Protein AF-A0A1J3DS48-F1 (afdb_monomer_lite)

Secondary structure (DSSP, 8-state):
-----------------EEEEEESPPP-B-HHHHHHHHH-TTEEEEEEEETT--GGG-S-SS-B--SEEEEE-GGG-SS--

pLDDT: mean 87.46, std 18.29, range [40.03, 98.5]

InterPro domains:
  IPR002921 Fungal lipase-type domain [PF01764] (13-61)
  IPR029058 Alpha/Beta hydrolase fold [G3DSA:3.40.50.1820] (3-81)
  IPR029058 Alpha/Beta hydrolase fold [SSF53474] (13-75)
  IPR033556 Phospholipase A1-II [PTHR31828] (12-81)

Sequence (81 aa):
HGRKSKMNTGLQKNQVPITVFAFGCPRIGDQDFRKIVESLKSLNILRIVNVPDVAPHYPLLLYDEVGEVLQINTLNSTYLK

Structure (mmCIF, N/CA/C/O backbone):
data_AF-A0A1J3DS48-F1
#
_entry.id   AF-A0A1J3DS48-F1
#
loop_
_atom_site.group_PDB
_atom_site.id
_atom_site.type_symbol
_atom_site.label_atom_id
_atom_site.label_alt_id
_atom_site.label_comp_id
_atom_site.label_asym_id
_atom_site.label_entity_id
_atom_site.label_seq_id
_atom_site.pdbx_PDB_ins_code
_atom_site.Cartn_x
_atom_site.Cartn_y
_atom_site.Cartn_z
_atom_site.occupancy
_atom_site.B_iso_or_equiv
_atom_site.auth_seq_id
_atom_site.auth_comp_id
_atom_site.auth_asym_id
_atom_site.auth_atom_id
_atom_site.pdbx_PDB_model_num
ATOM 1 N N . HIS A 1 1 ? -31.905 1.964 51.374 1.00 40.03 1 HIS A N 1
ATOM 2 C CA . HIS A 1 1 ? -31.880 2.975 50.295 1.00 40.03 1 HIS A CA 1
ATOM 3 C C . HIS A 1 1 ? -30.433 3.277 49.908 1.00 40.03 1 HIS A C 1
ATOM 5 O O . HIS A 1 1 ? -29.829 4.200 50.436 1.00 40.03 1 HIS A O 1
ATOM 11 N N . GLY A 1 2 ? -29.839 2.424 49.064 1.00 40.12 2 GLY A N 1
ATOM 12 C CA . GLY A 1 2 ? -28.429 2.514 48.674 1.00 40.12 2 GLY A CA 1
ATOM 13 C C . GLY A 1 2 ? -28.208 3.551 47.575 1.00 40.12 2 GLY A C 1
ATOM 14 O O . GLY A 1 2 ? -28.771 3.440 46.487 1.00 40.12 2 GLY A O 1
ATOM 15 N N . ARG A 1 3 ? -27.381 4.557 47.862 1.00 45.84 3 ARG A N 1
ATOM 16 C CA . ARG A 1 3 ? -26.929 5.576 46.909 1.00 45.84 3 ARG A CA 1
ATOM 17 C C . ARG A 1 3 ? -25.956 4.912 45.927 1.00 45.84 3 ARG A C 1
ATOM 19 O O . ARG A 1 3 ? -24.804 4.669 46.271 1.00 45.84 3 ARG A O 1
ATOM 26 N N . LYS A 1 4 ? -26.408 4.585 44.712 1.00 44.75 4 LYS A N 1
ATOM 27 C CA . LYS A 1 4 ? -25.493 4.195 43.630 1.00 44.75 4 LYS A CA 1
ATOM 28 C C . LYS A 1 4 ? -24.787 5.452 43.122 1.00 44.75 4 LYS A C 1
ATOM 30 O O . LYS A 1 4 ? -25.414 6.325 42.528 1.00 44.75 4 LYS A O 1
ATOM 35 N N . SER A 1 5 ? -23.488 5.540 43.395 1.00 45.22 5 SER A N 1
ATOM 36 C CA . SER A 1 5 ? -22.575 6.497 42.771 1.00 45.22 5 SER A CA 1
ATOM 37 C C . SER A 1 5 ? -22.599 6.290 41.252 1.00 45.22 5 SER A C 1
ATOM 39 O O . SER A 1 5 ? -22.216 5.228 40.760 1.00 45.22 5 SER A O 1
ATOM 41 N N . LYS A 1 6 ? -23.093 7.284 40.504 1.00 48.78 6 LYS A N 1
ATOM 42 C CA . LYS A 1 6 ? -22.854 7.387 39.061 1.00 48.78 6 LYS A CA 1
ATOM 43 C C . LYS A 1 6 ? -21.382 7.752 38.886 1.00 48.78 6 LYS A C 1
ATOM 45 O O . LYS A 1 6 ? -21.004 8.898 39.116 1.00 48.78 6 LYS A O 1
ATOM 50 N N . MET A 1 7 ? -20.560 6.788 38.477 1.00 44.59 7 MET A N 1
ATOM 51 C CA . MET A 1 7 ? -19.242 7.103 37.938 1.00 44.59 7 MET A CA 1
ATOM 52 C C . MET A 1 7 ? -19.440 7.834 36.611 1.00 44.59 7 MET A C 1
ATOM 54 O O . MET A 1 7 ? -19.807 7.234 35.604 1.00 44.59 7 MET A O 1
ATOM 58 N N . ASN A 1 8 ? -19.232 9.148 36.627 1.00 45.91 8 ASN A N 1
ATOM 59 C CA . ASN A 1 8 ? -19.087 9.942 35.418 1.00 45.91 8 ASN A CA 1
ATOM 60 C C . ASN A 1 8 ? -17.736 9.586 34.789 1.00 45.91 8 ASN A C 1
ATOM 62 O O . ASN A 1 8 ? -16.719 10.198 35.109 1.00 45.91 8 ASN A O 1
ATOM 66 N N . THR A 1 9 ? -17.701 8.606 33.888 1.00 47.97 9 THR A N 1
ATOM 67 C CA . THR A 1 9 ? -16.554 8.398 32.991 1.00 47.97 9 THR A CA 1
ATOM 68 C C . THR A 1 9 ? -16.600 9.450 31.882 1.00 47.97 9 THR A C 1
ATOM 70 O O . THR A 1 9 ? -16.820 9.155 30.711 1.00 47.97 9 THR A O 1
ATOM 73 N N . GLY A 1 10 ? -16.459 10.714 32.284 1.00 42.59 10 GLY A N 1
ATOM 74 C CA . GLY A 1 10 ? -16.366 11.884 31.419 1.00 42.59 10 GLY A CA 1
ATOM 75 C C . GLY A 1 10 ? -14.959 12.042 30.859 1.00 42.59 10 GLY A C 1
ATOM 76 O O . GLY A 1 10 ? -14.305 13.044 31.100 1.00 42.59 10 GLY A O 1
ATOM 77 N N . LEU A 1 11 ? -14.499 11.040 30.121 1.00 49.81 11 LEU A N 1
ATOM 78 C CA . LEU A 1 11 ? -13.487 11.206 29.089 1.00 49.81 11 LEU A CA 1
ATOM 79 C C . LEU A 1 11 ? -14.064 10.490 27.877 1.00 49.81 11 LEU A C 1
ATOM 81 O O . LEU A 1 11 ? -13.846 9.296 27.678 1.00 49.81 11 LEU A O 1
ATOM 85 N N . GLN A 1 12 ? -14.858 11.219 27.091 1.00 56.72 12 GLN A N 1
ATOM 86 C CA . GLN A 1 12 ? -15.006 10.898 25.676 1.00 56.72 12 GLN A CA 1
ATOM 87 C C . GLN A 1 12 ? -13.570 10.744 25.163 1.00 56.72 12 GLN A C 1
ATOM 89 O O . GLN A 1 12 ? -12.828 11.726 25.117 1.00 56.72 12 GLN A O 1
ATOM 94 N N . LYS A 1 13 ? -13.121 9.510 24.905 1.00 61.12 13 LYS A N 1
ATOM 95 C CA . LYS A 1 13 ? -11.855 9.277 24.210 1.00 61.12 13 LYS A CA 1
ATOM 96 C C . LYS A 1 13 ? -12.054 9.893 22.832 1.00 61.12 13 LYS A C 1
ATOM 98 O O . LYS A 1 13 ? -12.567 9.222 21.943 1.00 61.12 13 LYS A O 1
ATOM 103 N N . ASN A 1 14 ? -11.699 11.164 22.665 1.00 68.44 14 ASN A N 1
ATOM 104 C CA . ASN A 1 14 ? -11.522 11.735 21.343 1.00 68.44 14 ASN A CA 1
ATOM 105 C C . ASN A 1 14 ? -10.436 10.880 20.692 1.00 68.44 14 ASN A C 1
ATOM 107 O O . ASN A 1 14 ? -9.263 10.972 21.054 1.00 68.44 14 ASN A O 1
ATOM 111 N N . GLN A 1 15 ? -10.848 9.946 19.837 1.00 77.69 15 GLN A N 1
ATOM 112 C CA . GLN A 1 15 ? -9.917 9.093 19.122 1.00 77.69 15 GLN A CA 1
ATOM 113 C C . GLN A 1 15 ? -9.112 10.006 18.200 1.00 77.69 15 GLN A C 1
ATOM 115 O O . GLN A 1 15 ? -9.672 10.659 17.322 1.00 77.69 15 GLN A O 1
ATOM 120 N N . VAL A 1 16 ? -7.808 10.099 18.451 1.00 89.69 16 VAL A N 1
ATOM 121 C CA . VAL A 1 16 ? -6.893 10.855 17.596 1.00 89.69 16 VAL A CA 1
ATOM 122 C C . VAL A 1 16 ? -6.811 10.121 16.255 1.00 89.69 16 VAL A C 1
ATOM 124 O O . VAL A 1 16 ? -6.555 8.912 16.265 1.00 89.69 16 VAL A O 1
ATOM 127 N N . PRO A 1 17 ? -7.046 10.795 15.116 1.00 93.94 17 PRO A N 1
ATOM 128 C CA . PRO A 1 17 ? -6.856 10.170 13.818 1.00 93.94 17 PRO A CA 1
ATOM 129 C C . PRO A 1 17 ? -5.373 9.841 13.621 1.00 93.94 17 PRO A C 1
ATOM 131 O O . PRO A 1 17 ? -4.502 10.685 13.827 1.00 93.94 17 PRO A O 1
ATOM 134 N N . ILE A 1 18 ? -5.094 8.605 13.227 1.00 96.06 18 ILE A N 1
ATOM 135 C CA . ILE A 1 18 ? -3.764 8.095 12.901 1.00 96.06 18 ILE A CA 1
ATOM 136 C C . ILE A 1 18 ? -3.774 7.768 11.414 1.00 96.06 18 ILE A C 1
ATOM 138 O O . ILE A 1 18 ? -4.675 7.078 10.941 1.00 96.06 18 ILE A O 1
ATOM 142 N N . THR A 1 19 ? -2.769 8.242 10.683 1.00 97.94 19 THR A N 1
ATOM 143 C CA . THR A 1 19 ? -2.639 7.974 9.249 1.00 97.94 19 THR A CA 1
ATOM 144 C C . THR A 1 19 ? -1.277 7.368 8.952 1.00 97.94 19 THR A C 1
ATOM 146 O O . THR A 1 19 ? -0.252 7.906 9.368 1.00 97.94 19 THR A O 1
ATOM 149 N N . VAL A 1 20 ? -1.270 6.259 8.217 1.00 98.06 20 VAL A N 1
ATOM 150 C CA . VAL A 1 20 ? -0.067 5.556 7.768 1.00 98.06 20 VAL A CA 1
ATOM 151 C C . VAL A 1 20 ? 0.096 5.753 6.265 1.00 98.06 20 VAL A C 1
ATOM 153 O O . VAL A 1 20 ? -0.815 5.446 5.500 1.00 98.06 20 VAL A O 1
ATOM 156 N N . PHE A 1 21 ? 1.275 6.214 5.848 1.00 98.31 21 PHE A N 1
ATOM 157 C CA . PHE A 1 21 ? 1.708 6.225 4.450 1.00 98.31 21 PHE A CA 1
ATOM 158 C C . PHE A 1 21 ? 2.755 5.129 4.263 1.00 98.31 21 PHE A C 1
ATOM 160 O O . PHE A 1 21 ? 3.887 5.260 4.726 1.00 98.31 21 PHE A O 1
ATOM 167 N N . ALA A 1 22 ? 2.361 4.025 3.635 1.00 97.31 22 ALA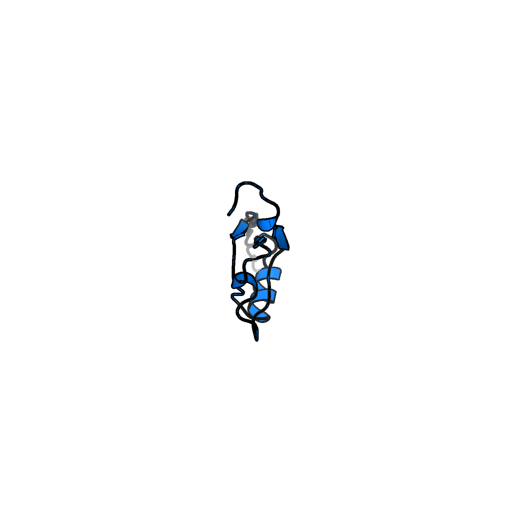 A N 1
ATOM 168 C CA . ALA A 1 22 ? 3.196 2.840 3.482 1.00 97.31 22 ALA A CA 1
ATOM 169 C C . ALA A 1 22 ? 3.704 2.731 2.039 1.00 97.31 22 ALA A C 1
ATOM 171 O O . ALA A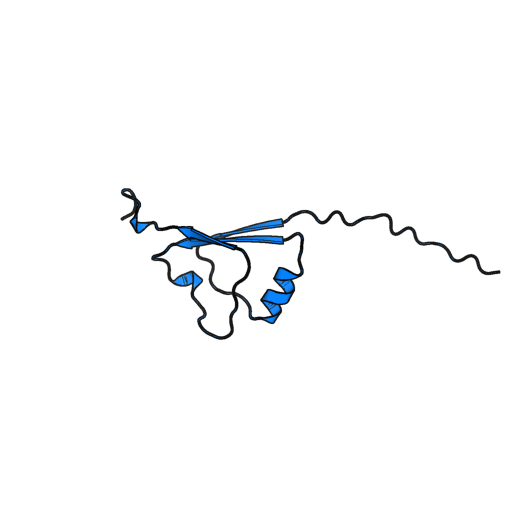 1 22 ? 2.900 2.681 1.117 1.00 97.31 22 ALA A O 1
ATOM 172 N N . PHE A 1 23 ? 5.019 2.661 1.833 1.00 97.38 23 PHE A N 1
ATOM 173 C CA . PHE A 1 23 ? 5.641 2.593 0.503 1.00 97.38 23 PHE A CA 1
ATOM 174 C C . PHE A 1 23 ? 6.194 1.193 0.247 1.00 97.38 23 PHE A C 1
ATOM 176 O O . PHE A 1 23 ? 6.890 0.664 1.111 1.00 97.38 23 PHE A O 1
ATOM 183 N N . GLY A 1 24 ? 5.885 0.591 -0.908 1.00 96.12 24 GLY A N 1
ATOM 184 C CA . GLY A 1 24 ? 6.410 -0.737 -1.279 1.00 96.12 24 GLY A CA 1
ATOM 185 C C . GLY A 1 24 ? 6.072 -1.834 -0.259 1.00 96.12 24 GLY A C 1
ATOM 186 O O . GLY A 1 24 ? 6.814 -2.798 -0.092 1.00 96.12 24 GLY A O 1
ATOM 187 N N . CYS A 1 25 ? 4.983 -1.650 0.494 1.00 96.12 25 CYS A N 1
ATOM 188 C CA . CYS A 1 25 ? 4.689 -2.450 1.675 1.00 96.12 25 CYS A CA 1
ATOM 189 C C . CYS A 1 25 ? 4.109 -3.825 1.288 1.00 96.12 25 CYS A C 1
ATOM 191 O O . CYS A 1 25 ? 3.029 -3.851 0.671 1.00 96.12 25 CYS A O 1
ATOM 193 N N . PRO A 1 26 ? 4.774 -4.940 1.662 1.00 95.81 26 PRO A N 1
ATOM 194 C CA . PRO A 1 26 ? 4.245 -6.288 1.473 1.00 95.81 26 PRO A CA 1
ATOM 195 C C . PRO A 1 26 ? 2.982 -6.512 2.315 1.00 95.81 26 PRO A C 1
ATOM 197 O O . PRO A 1 26 ? 2.631 -5.714 3.186 1.00 95.81 26 PRO A O 1
ATOM 200 N N . ARG A 1 27 ? 2.286 -7.620 2.069 1.00 95.62 27 ARG A N 1
ATOM 201 C CA . ARG A 1 27 ? 1.173 -8.077 2.905 1.00 95.62 27 ARG A CA 1
ATOM 202 C C . ARG A 1 27 ? 1.713 -8.596 4.241 1.00 95.62 27 ARG A C 1
ATOM 204 O O . ARG A 1 27 ? 2.738 -9.271 4.277 1.00 95.62 27 ARG A O 1
ATOM 211 N N . ILE A 1 28 ? 1.040 -8.265 5.343 1.00 92.94 28 ILE A N 1
ATOM 212 C CA . ILE A 1 28 ? 1.580 -8.477 6.704 1.00 92.94 28 ILE A CA 1
ATOM 213 C C . ILE A 1 28 ? 0.733 -9.443 7.532 1.00 92.94 28 ILE A C 1
ATOM 215 O O . ILE A 1 28 ? 1.286 -10.191 8.335 1.00 92.94 28 ILE A O 1
ATOM 219 N N . GLY A 1 29 ? -0.585 -9.449 7.349 1.00 94.88 29 GLY A N 1
ATOM 220 C CA . GLY A 1 29 ? -1.484 -10.273 8.150 1.00 94.88 29 GLY A CA 1
ATOM 221 C C . GLY A 1 29 ? -2.526 -11.001 7.321 1.00 94.88 29 GLY A C 1
ATOM 222 O O . GLY A 1 29 ? -2.644 -10.793 6.116 1.00 94.88 29 GLY A O 1
ATOM 223 N N . ASP A 1 30 ? -3.260 -11.872 7.995 1.00 96.62 30 ASP A N 1
ATOM 224 C CA . ASP A 1 30 ? -4.343 -12.675 7.445 1.00 96.62 30 ASP A CA 1
ATOM 225 C C . ASP A 1 30 ? -5.701 -11.942 7.523 1.00 96.62 30 ASP A C 1
ATOM 227 O O . ASP A 1 30 ? -5.788 -10.735 7.772 1.00 96.62 30 ASP A O 1
ATOM 231 N N . GLN A 1 31 ? -6.795 -12.678 7.313 1.00 96.44 31 GLN A N 1
ATOM 232 C CA . GLN A 1 31 ? -8.148 -12.126 7.399 1.00 96.44 31 GLN A CA 1
ATOM 233 C C . GLN A 1 31 ? -8.502 -11.597 8.796 1.00 96.44 31 GLN A C 1
ATOM 235 O O . GLN A 1 31 ? -9.284 -10.653 8.905 1.00 96.44 31 GLN A O 1
ATOM 240 N N . ASP A 1 32 ? -7.968 -12.183 9.869 1.00 97.50 32 ASP A N 1
ATOM 241 C CA . ASP A 1 32 ? -8.265 -11.724 11.227 1.00 97.50 32 ASP A CA 1
ATOM 242 C C . ASP A 1 32 ? -7.512 -10.431 11.540 1.00 97.50 32 ASP A C 1
ATOM 244 O O . ASP A 1 32 ? -8.090 -9.507 12.120 1.00 97.50 32 ASP A O 1
ATOM 248 N N . PHE A 1 33 ? -6.276 -10.300 11.049 1.00 97.06 33 PHE A N 1
ATOM 249 C CA . PHE A 1 33 ? -5.566 -9.023 11.050 1.00 97.06 33 PHE A CA 1
ATOM 250 C C . PHE A 1 33 ? -6.361 -7.930 10.326 1.00 97.06 33 PHE A C 1
ATOM 252 O O . PHE A 1 33 ? -6.555 -6.844 10.878 1.00 97.06 33 PHE A O 1
ATOM 259 N N . ARG A 1 34 ? -6.885 -8.223 9.129 1.00 97.19 34 ARG A N 1
ATOM 260 C CA . ARG A 1 34 ? -7.721 -7.276 8.380 1.00 97.19 34 ARG A CA 1
ATOM 261 C C . ARG A 1 34 ? -8.944 -6.829 9.176 1.00 97.19 34 ARG A C 1
ATOM 263 O O . ARG A 1 34 ? -9.164 -5.627 9.303 1.00 97.19 34 ARG A O 1
ATOM 270 N N . LYS A 1 35 ? -9.696 -7.765 9.765 1.00 97.62 35 LYS A N 1
ATOM 271 C CA . LYS A 1 35 ? -10.880 -7.443 10.588 1.00 97.62 35 LYS A CA 1
ATOM 272 C C . LYS A 1 35 ? -10.532 -6.506 11.744 1.00 97.62 35 LYS A C 1
ATOM 274 O O . LYS A 1 35 ? -11.286 -5.578 12.035 1.00 97.62 35 LYS A O 1
ATOM 279 N N . ILE A 1 36 ? -9.393 -6.733 12.405 1.00 97.44 36 ILE A N 1
ATOM 280 C CA . ILE A 1 36 ? -8.923 -5.869 13.494 1.00 97.44 36 ILE A CA 1
ATOM 281 C C . ILE A 1 36 ? -8.617 -4.470 12.956 1.00 97.44 36 ILE A C 1
ATOM 283 O O . ILE A 1 36 ? -9.119 -3.498 13.516 1.00 97.44 36 ILE A O 1
ATOM 287 N N . VAL A 1 37 ? -7.851 -4.356 11.868 1.00 96.62 37 VAL A N 1
ATOM 288 C CA . VAL A 1 37 ? -7.491 -3.062 11.265 1.00 96.62 37 VAL A CA 1
ATOM 289 C C . VAL A 1 37 ? -8.734 -2.288 10.822 1.00 96.62 37 VAL A C 1
ATOM 291 O O . VAL A 1 37 ? -8.873 -1.121 11.178 1.00 96.62 37 VAL A O 1
ATOM 294 N N . GLU A 1 38 ? -9.675 -2.935 10.133 1.00 95.31 38 GLU A N 1
ATOM 295 C CA . GLU A 1 38 ? -10.929 -2.316 9.678 1.00 95.31 38 GLU A CA 1
ATOM 296 C C . GLU A 1 38 ? -11.841 -1.886 10.845 1.00 95.31 38 GLU A C 1
ATOM 298 O O . GLU A 1 38 ? -12.634 -0.953 10.710 1.00 95.31 38 GLU A O 1
ATOM 303 N N . SER A 1 39 ? -11.715 -2.510 12.024 1.00 96.06 39 SER A N 1
ATOM 304 C CA . SER A 1 39 ? -12.459 -2.095 13.223 1.00 96.06 39 SER A CA 1
ATOM 305 C C . SER A 1 39 ? -11.935 -0.795 13.859 1.00 96.06 39 SER A C 1
ATOM 307 O O . SER A 1 39 ? -12.657 -0.133 14.617 1.00 96.06 39 SER A O 1
ATOM 309 N N . LEU A 1 40 ? -10.695 -0.392 13.551 1.00 95.38 40 LEU A N 1
ATOM 310 C CA . LEU A 1 40 ? -10.050 0.806 14.091 1.00 95.38 40 LEU A CA 1
ATOM 311 C C . LEU A 1 40 ? -10.482 2.058 13.312 1.00 95.38 40 LEU A C 1
ATOM 313 O O . LEU A 1 40 ? -9.759 2.565 12.464 1.00 95.38 40 LEU A O 1
ATOM 317 N N . LYS A 1 41 ? -11.647 2.619 13.655 1.00 91.31 41 LYS A N 1
ATOM 318 C CA . LYS A 1 41 ? -12.260 3.766 12.944 1.00 91.31 41 LYS A CA 1
ATOM 319 C C . LYS A 1 41 ? -11.397 5.028 12.815 1.00 91.31 41 LYS A C 1
ATOM 321 O O . LYS A 1 41 ? -11.681 5.866 11.968 1.00 91.31 41 LYS A O 1
ATOM 326 N N . SER A 1 42 ? -10.398 5.210 13.677 1.00 94.06 42 SER A N 1
ATOM 327 C CA . SER A 1 42 ? -9.491 6.362 13.637 1.00 94.06 42 SER A CA 1
ATOM 328 C C . SER A 1 42 ? -8.190 6.084 12.884 1.00 94.06 42 SER A C 1
ATOM 330 O O . SER A 1 42 ? -7.324 6.954 12.865 1.00 94.06 42 SER A O 1
ATOM 332 N N . LEU A 1 43 ? -8.020 4.892 12.306 1.00 96.19 43 LEU A N 1
ATOM 333 C CA . LEU A 1 43 ? -6.839 4.500 11.549 1.00 96.19 43 LEU A CA 1
ATOM 334 C C . LEU A 1 43 ? -7.117 4.609 10.048 1.00 96.19 43 LEU A C 1
ATOM 336 O O . LEU A 1 43 ? -8.020 3.969 9.523 1.00 96.19 43 LEU A O 1
ATOM 340 N N . ASN A 1 44 ? -6.295 5.390 9.359 1.00 97.12 44 ASN A N 1
ATOM 341 C CA . ASN A 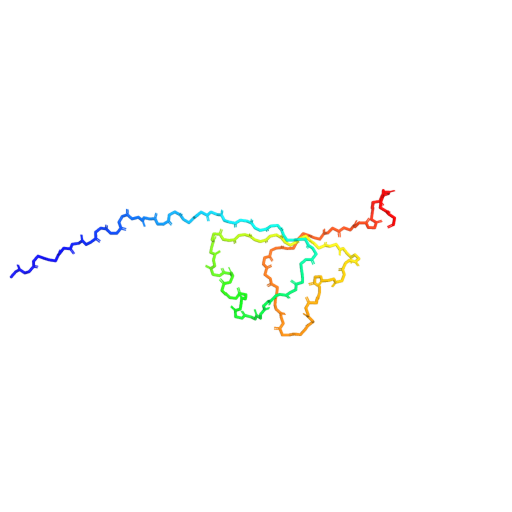1 44 ? -6.288 5.504 7.908 1.00 97.12 44 ASN A CA 1
ATOM 342 C C . ASN A 1 44 ? -4.969 4.939 7.385 1.00 97.12 44 ASN A C 1
ATOM 344 O O . ASN A 1 44 ? -3.904 5.242 7.925 1.00 97.12 44 ASN A O 1
ATOM 348 N N . ILE A 1 45 ? -5.014 4.134 6.329 1.00 98.19 45 ILE A N 1
ATOM 349 C CA . ILE A 1 45 ? -3.815 3.553 5.722 1.00 98.19 45 ILE A CA 1
ATOM 350 C C . ILE A 1 45 ? -3.871 3.833 4.227 1.00 98.19 45 ILE A C 1
ATOM 352 O O . ILE A 1 45 ? -4.826 3.434 3.565 1.00 98.19 45 ILE A O 1
ATOM 356 N N . LEU A 1 46 ? -2.838 4.497 3.713 1.00 98.50 46 LEU A N 1
ATOM 357 C CA . LEU A 1 46 ? -2.595 4.662 2.288 1.00 98.50 46 LEU A CA 1
ATOM 358 C C . LEU A 1 46 ? -1.339 3.878 1.907 1.00 98.50 46 LEU A C 1
ATOM 360 O O . LEU A 1 46 ? -0.241 4.169 2.387 1.00 98.50 46 LEU A O 1
ATOM 364 N N . ARG A 1 47 ? -1.499 2.886 1.036 1.00 98.06 47 ARG A N 1
ATOM 365 C CA . ARG A 1 47 ? -0.421 2.06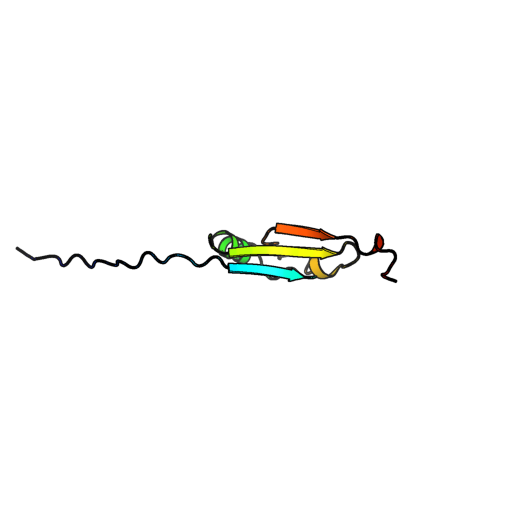6 0.483 1.00 98.06 47 ARG A CA 1
ATOM 366 C C . ARG A 1 47 ? -0.015 2.614 -0.877 1.00 98.06 47 ARG A C 1
ATOM 368 O O . ARG A 1 47 ? -0.777 2.531 -1.831 1.00 98.06 47 ARG A O 1
ATOM 375 N N . ILE A 1 48 ? 1.192 3.152 -0.971 1.00 98.50 48 ILE A N 1
ATOM 376 C CA . ILE A 1 48 ? 1.805 3.603 -2.214 1.00 98.50 48 ILE A CA 1
ATOM 377 C C . ILE A 1 48 ? 2.518 2.411 -2.854 1.00 98.50 48 ILE A C 1
ATOM 379 O O . ILE A 1 48 ? 3.528 1.920 -2.338 1.00 98.50 48 ILE A O 1
ATOM 383 N N . VAL A 1 49 ? 1.980 1.953 -3.982 1.00 98.12 49 VAL A N 1
ATOM 384 C CA . VAL A 1 49 ? 2.467 0.789 -4.730 1.00 98.12 49 VAL A CA 1
ATOM 385 C C . VAL A 1 49 ? 2.961 1.246 -6.091 1.00 98.12 49 VAL A C 1
ATOM 387 O O . VAL A 1 49 ? 2.244 1.924 -6.822 1.00 98.12 49 VAL A O 1
ATOM 390 N N . ASN A 1 50 ? 4.188 0.874 -6.440 1.00 98.12 50 ASN A N 1
ATOM 391 C CA . ASN A 1 50 ? 4.747 1.169 -7.749 1.00 98.12 50 ASN A CA 1
ATOM 392 C C . ASN A 1 50 ? 4.516 -0.009 -8.702 1.00 98.12 50 ASN A C 1
ATOM 394 O O . ASN A 1 50 ? 4.796 -1.141 -8.335 1.00 98.12 50 ASN A O 1
ATOM 398 N N . VAL A 1 51 ? 4.051 0.246 -9.926 1.00 97.06 51 VAL A N 1
ATOM 399 C CA . VAL A 1 51 ? 3.755 -0.795 -10.933 1.00 97.06 51 VAL A CA 1
ATOM 400 C C . VAL A 1 51 ? 4.883 -1.827 -11.124 1.00 97.06 51 VAL A C 1
ATOM 402 O O . VAL A 1 51 ? 4.579 -3.017 -11.099 1.00 97.06 51 VAL A O 1
ATOM 405 N N . PRO A 1 52 ? 6.164 -1.445 -11.310 1.00 96.50 52 PRO A N 1
ATOM 406 C CA . PRO A 1 52 ? 7.250 -2.418 -11.444 1.00 96.50 52 PRO A CA 1
ATOM 407 C C . PRO A 1 52 ? 7.695 -3.065 -10.119 1.00 96.50 52 PRO A C 1
ATOM 409 O O . PRO A 1 52 ? 8.512 -3.982 -10.151 1.00 96.50 52 PRO A O 1
ATOM 412 N N . ASP A 1 53 ? 7.208 -2.605 -8.961 1.00 96.88 53 ASP A N 1
ATOM 413 C CA . ASP A 1 53 ? 7.561 -3.175 -7.659 1.00 96.88 53 ASP A CA 1
ATOM 414 C C . ASP A 1 53 ? 6.680 -4.389 -7.336 1.00 96.88 53 ASP A C 1
ATOM 416 O O . ASP A 1 53 ? 5.455 -4.310 -7.225 1.00 96.88 53 ASP A O 1
ATOM 420 N N . VAL A 1 54 ? 7.326 -5.538 -7.159 1.00 96.25 54 VAL A N 1
ATOM 421 C CA . VAL A 1 54 ? 6.644 -6.796 -6.853 1.00 96.25 54 VAL A CA 1
ATOM 422 C C . VAL A 1 54 ? 6.423 -7.000 -5.356 1.00 96.25 54 VAL A C 1
ATOM 424 O O . VAL A 1 54 ? 5.550 -7.788 -4.998 1.00 96.25 54 VAL A O 1
ATOM 427 N N . ALA A 1 55 ? 7.162 -6.304 -4.481 1.00 95.94 55 ALA A N 1
ATOM 428 C CA . ALA A 1 55 ? 7.118 -6.524 -3.034 1.00 95.94 55 ALA A CA 1
ATOM 429 C C . ALA A 1 55 ? 5.698 -6.421 -2.437 1.00 95.94 55 ALA A C 1
ATOM 431 O O . ALA A 1 55 ? 5.339 -7.301 -1.652 1.00 95.94 55 ALA A O 1
ATOM 432 N N . PRO A 1 56 ? 4.836 -5.467 -2.853 1.00 96.44 56 PRO A N 1
ATOM 433 C CA . PRO A 1 56 ? 3.472 -5.349 -2.334 1.00 96.44 56 PRO A CA 1
ATOM 434 C C . PRO A 1 56 ? 2.555 -6.549 -2.589 1.00 96.44 56 PRO A C 1
ATOM 436 O O . PRO A 1 56 ? 1.536 -6.682 -1.911 1.00 96.44 56 PRO A O 1
ATOM 439 N N . HIS A 1 57 ? 2.908 -7.420 -3.538 1.00 93.31 57 HIS A N 1
ATOM 440 C CA . HIS A 1 57 ? 2.139 -8.616 -3.886 1.00 93.31 57 HIS A CA 1
ATOM 441 C C . HIS A 1 57 ? 2.527 -9.844 -3.049 1.00 93.31 57 HIS A C 1
ATOM 443 O O . HIS A 1 57 ? 1.869 -10.879 -3.143 1.00 93.31 57 HIS A O 1
ATOM 449 N N . TYR A 1 58 ? 3.582 -9.751 -2.234 1.00 94.88 58 TYR A N 1
ATOM 450 C CA . TYR A 1 58 ? 4.042 -10.843 -1.382 1.00 94.88 58 TYR A CA 1
ATOM 451 C C . TYR A 1 58 ? 3.641 -10.631 0.081 1.00 94.88 58 TYR A C 1
ATOM 453 O O . TYR A 1 58 ? 3.633 -9.490 0.536 1.00 94.88 58 TYR A O 1
ATOM 461 N N . PRO A 1 5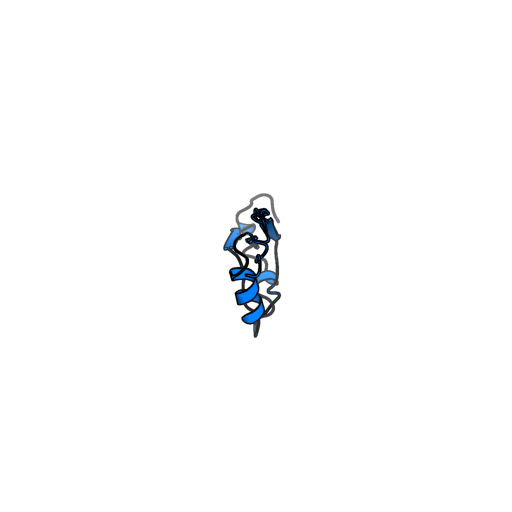9 ? 3.384 -11.709 0.845 1.00 95.00 59 PRO A N 1
ATOM 462 C CA . PRO A 1 59 ? 3.307 -13.102 0.393 1.00 95.00 59 PRO A CA 1
ATOM 463 C C . PRO A 1 59 ? 1.985 -13.415 -0.338 1.00 95.00 59 PRO A C 1
ATOM 465 O O . PRO A 1 59 ? 0.953 -12.810 -0.063 1.00 95.00 59 PRO A O 1
ATOM 468 N N . LEU A 1 60 ? 2.013 -14.376 -1.271 1.00 90.25 60 LEU A N 1
ATOM 469 C CA . LEU A 1 60 ? 0.903 -14.636 -2.207 1.00 90.25 60 LEU A CA 1
ATOM 470 C C . LEU A 1 60 ? -0.318 -15.331 -1.578 1.00 90.25 60 LEU A C 1
ATOM 472 O O . LEU A 1 60 ? -1.440 -15.143 -2.044 1.00 90.25 60 LEU A O 1
ATOM 476 N N . LEU A 1 61 ? -0.109 -16.172 -0.562 1.00 93.19 61 LEU A N 1
ATOM 477 C CA . LEU A 1 61 ? -1.135 -17.048 0.012 1.00 93.19 61 LEU A CA 1
ATOM 478 C C . LEU A 1 61 ? -1.284 -16.786 1.504 1.00 93.19 61 LEU A C 1
ATOM 480 O O . LEU A 1 61 ? -0.279 -16.620 2.181 1.00 93.19 61 LEU A O 1
ATOM 484 N N . LEU A 1 62 ? -2.517 -16.856 2.012 1.00 93.06 62 LEU A N 1
ATOM 485 C CA . LEU A 1 62 ? -2.865 -16.706 3.436 1.00 93.06 62 LEU A CA 1
ATOM 486 C C . LEU A 1 62 ? -2.656 -15.296 4.024 1.00 93.06 62 LEU A C 1
ATOM 488 O O . LEU A 1 62 ? -2.784 -15.127 5.232 1.00 93.06 62 LEU A O 1
ATOM 492 N N . TYR A 1 63 ? -2.409 -14.287 3.183 1.00 95.62 63 TYR A N 1
ATOM 493 C CA . TYR A 1 63 ? -2.336 -12.881 3.589 1.00 95.62 63 TYR A CA 1
ATOM 494 C C . TYR A 1 63 ? -3.406 -12.045 2.891 1.00 95.62 63 TYR A C 1
ATOM 496 O O . TYR A 1 63 ? -3.694 -12.255 1.709 1.00 95.62 63 TYR A O 1
ATOM 504 N N . ASP A 1 64 ? -3.944 -11.073 3.619 1.00 94.31 64 ASP A N 1
ATOM 505 C CA . ASP A 1 64 ? -4.947 -10.124 3.150 1.00 94.31 64 ASP A CA 1
ATOM 506 C C . ASP A 1 64 ? -4.383 -8.694 3.140 1.00 94.31 64 ASP A C 1
ATOM 508 O O . ASP A 1 64 ? -3.372 -8.379 3.780 1.00 94.31 64 ASP A O 1
ATOM 512 N N . GLU A 1 65 ? -5.023 -7.825 2.369 1.00 93.62 65 GLU A N 1
ATOM 513 C CA . GLU A 1 65 ? -4.633 -6.426 2.228 1.00 93.62 65 GLU A CA 1
ATOM 514 C C . GLU A 1 65 ? -5.491 -5.526 3.121 1.00 93.62 65 GLU A C 1
ATOM 516 O O . GLU A 1 65 ? -6.659 -5.807 3.388 1.00 93.62 65 GLU A O 1
ATOM 521 N N . VAL A 1 66 ? -4.898 -4.428 3.596 1.00 96.12 66 VAL A N 1
ATOM 522 C CA . VAL A 1 66 ? -5.576 -3.429 4.430 1.00 96.12 66 VAL A CA 1
ATOM 523 C C . VAL A 1 66 ? -5.288 -2.021 3.927 1.00 96.12 66 VAL A C 1
ATOM 525 O O . VAL A 1 66 ? -4.184 -1.736 3.453 1.00 96.12 66 VAL A O 1
ATOM 528 N N . GLY A 1 67 ? -6.261 -1.128 4.100 1.00 95.69 67 GLY A N 1
ATOM 529 C CA . GLY A 1 67 ? -6.158 0.262 3.665 1.00 95.69 67 GLY A CA 1
ATOM 530 C C . GLY A 1 67 ? -6.435 0.474 2.181 1.00 95.69 67 GLY A C 1
ATOM 531 O O . GLY A 1 67 ? -6.761 -0.452 1.444 1.00 95.69 67 GLY A O 1
ATOM 532 N N . GLU A 1 68 ? -6.274 1.722 1.761 1.00 97.56 68 GLU A N 1
ATOM 533 C CA . GLU A 1 68 ? -6.458 2.165 0.382 1.00 97.56 68 GLU A CA 1
ATOM 534 C C . GLU A 1 68 ? -5.141 2.090 -0.394 1.00 97.56 68 GLU A C 1
ATOM 536 O O . GLU A 1 68 ? -4.065 2.316 0.165 1.00 97.56 68 GLU A O 1
ATOM 541 N N . VAL A 1 69 ? -5.213 1.811 -1.696 1.00 97.69 69 VAL A N 1
ATOM 542 C CA . VAL A 1 69 ? -4.034 1.695 -2.567 1.00 97.69 69 VAL A CA 1
ATOM 543 C C . VAL A 1 69 ? -3.929 2.910 -3.484 1.00 97.69 69 VAL A C 1
ATOM 545 O O . VAL A 1 69 ? -4.812 3.179 -4.294 1.00 97.69 69 VAL A O 1
ATOM 548 N N . LEU A 1 70 ? -2.801 3.613 -3.399 1.00 98.19 70 LEU A N 1
ATOM 549 C CA . LEU A 1 70 ? -2.359 4.580 -4.394 1.00 98.19 70 LEU A CA 1
ATOM 550 C C . LEU A 1 70 ? -1.324 3.919 -5.304 1.00 98.19 70 LEU A C 1
ATOM 552 O O . LEU A 1 70 ? -0.156 3.772 -4.940 1.00 98.19 70 LEU A O 1
ATOM 556 N N . GLN A 1 71 ? -1.752 3.540 -6.503 1.00 97.88 71 GLN A N 1
ATOM 557 C CA . GLN A 1 71 ? -0.851 2.996 -7.509 1.00 97.88 71 GLN A CA 1
ATOM 558 C C . GLN A 1 71 ? -0.144 4.123 -8.272 1.00 97.88 71 GLN A C 1
ATOM 560 O O . GLN A 1 71 ? -0.786 5.025 -8.811 1.00 97.88 71 GLN A O 1
ATOM 565 N N . ILE A 1 72 ? 1.182 4.046 -8.352 1.00 97.88 72 ILE A N 1
ATOM 566 C CA . ILE A 1 72 ? 2.032 4.924 -9.161 1.00 97.88 72 ILE A CA 1
ATOM 567 C C . ILE A 1 72 ? 2.777 4.104 -10.213 1.00 97.88 72 ILE A C 1
ATOM 569 O O . ILE A 1 72 ? 2.957 2.898 -10.061 1.00 97.88 72 ILE A O 1
ATOM 573 N N . ASN A 1 73 ? 3.230 4.753 -11.283 1.00 97.56 73 ASN A N 1
ATOM 574 C CA . ASN A 1 73 ? 4.042 4.102 -12.304 1.00 97.56 73 ASN A CA 1
ATOM 575 C C . ASN A 1 73 ? 5.308 4.915 -12.583 1.00 97.56 73 ASN A C 1
ATOM 577 O O . ASN A 1 73 ? 5.276 5.891 -13.335 1.00 97.56 73 ASN A O 1
ATOM 581 N N . THR A 1 74 ? 6.431 4.502 -11.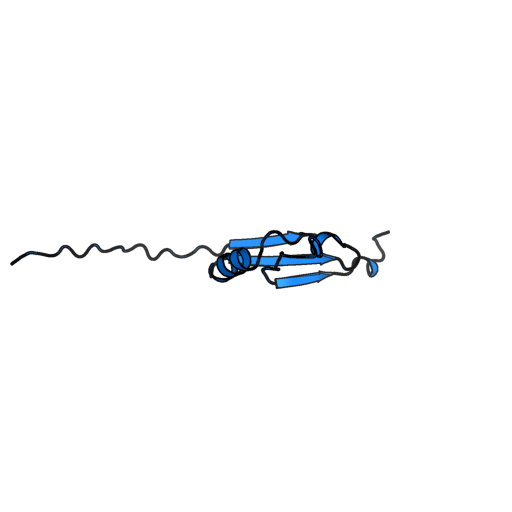993 1.00 97.12 74 THR A N 1
ATOM 582 C CA . THR A 1 74 ? 7.725 5.161 -12.213 1.00 97.12 74 THR A CA 1
ATOM 583 C C . THR A 1 74 ? 8.260 5.000 -13.631 1.00 97.12 74 THR A C 1
ATOM 585 O O . THR A 1 74 ? 9.097 5.803 -14.025 1.00 97.12 74 THR A O 1
ATOM 588 N N . LEU A 1 75 ? 7.757 4.039 -14.418 1.00 96.75 75 LEU A N 1
ATOM 589 C CA . LEU A 1 75 ? 8.142 3.867 -15.827 1.00 96.75 75 LEU A CA 1
ATOM 590 C C . LEU A 1 75 ? 7.687 5.044 -16.704 1.00 96.75 75 LEU A C 1
ATOM 592 O O . LEU A 1 75 ? 8.214 5.245 -17.791 1.00 96.75 75 LEU A O 1
ATOM 596 N N . ASN A 1 76 ? 6.726 5.840 -16.227 1.00 96.38 76 ASN A N 1
ATOM 597 C CA . ASN A 1 76 ? 6.287 7.057 -16.909 1.00 96.38 76 ASN A CA 1
ATOM 598 C C . ASN A 1 76 ? 7.219 8.256 -16.648 1.00 96.38 76 ASN A C 1
ATOM 600 O O . ASN A 1 76 ? 7.038 9.312 -17.250 1.00 96.38 76 ASN A O 1
ATOM 604 N N . SER A 1 77 ? 8.176 8.138 -15.722 1.00 96.19 77 SER A N 1
ATOM 605 C CA . SER A 1 77 ? 9.108 9.217 -15.399 1.00 96.19 77 SER A CA 1
ATOM 606 C C . SER A 1 77 ? 10.264 9.243 -16.392 1.00 96.19 77 SER A C 1
ATOM 608 O O . SER A 1 77 ? 10.965 8.254 -16.556 1.00 96.19 77 SER A O 1
ATOM 610 N N . THR A 1 78 ? 10.534 10.406 -16.982 1.00 97.00 78 THR A N 1
ATOM 611 C CA . THR A 1 78 ? 11.710 10.624 -17.842 1.00 97.00 78 THR A CA 1
ATOM 612 C C . THR A 1 78 ? 13.017 10.788 -17.056 1.00 97.00 78 THR A C 1
ATOM 614 O O . THR A 1 78 ? 14.085 10.884 -17.657 1.00 97.00 78 THR A O 1
ATOM 617 N N . TYR A 1 79 ? 12.945 10.838 -15.721 1.00 96.56 79 TYR A N 1
ATOM 618 C CA . TYR A 1 79 ? 14.096 11.031 -14.830 1.00 96.56 79 TYR A CA 1
ATOM 619 C C . TYR A 1 79 ? 14.587 9.738 -14.175 1.00 96.56 79 TYR A C 1
ATOM 621 O O . TYR A 1 79 ? 15.712 9.691 -13.677 1.00 96.56 79 TYR A O 1
ATOM 629 N N . LEU A 1 80 ? 13.733 8.716 -14.115 1.00 91.69 80 LEU A N 1
ATOM 630 C CA . LEU A 1 80 ? 14.072 7.428 -13.520 1.00 91.69 80 LEU A CA 1
ATOM 631 C C . LEU A 1 80 ? 14.607 6.507 -14.621 1.00 91.69 80 LEU A C 1
ATOM 633 O O . LEU A 1 80 ? 14.088 6.514 -15.734 1.00 91.69 80 LEU A O 1
ATOM 637 N N . LYS A 1 81 ? 15.697 5.798 -14.309 1.00 80.62 81 LYS A N 1
ATOM 638 C CA . LYS A 1 81 ? 16.335 4.838 -15.218 1.00 80.62 81 LYS A CA 1
ATOM 639 C C . LYS A 1 81 ? 15.535 3.549 -15.317 1.00 80.62 81 LYS A C 1
ATOM 641 O O . LYS A 1 81 ? 14.957 3.153 -14.279 1.00 80.62 81 LYS A O 1
#

Organism: Noccaea caerulescens (NCBI:txid107243)

Foldseek 3Di:
DDDDDDPPPPDPPPPAADEAEAELAAFDAAPVVQVVQVVNPSYAYEYEYEPVRCRNCPPPPRGDDHHHYDYDYCVPDPPDD

Radius of gyration: 20.57 Å; chains: 1; bounding box: 48×29×68 Å